Protein AF-A0A376FE91-F1 (afdb_monomer_lite)

Foldseek 3Di:
DPPPVVVPDFDKDKDKDWDWDDDPPDTDTDIWIKIAGPVPRDIDIDDPD

Sequence (49 aa):
MSDTSSLDLHNVLSIEIKGRLWCVPYPLEFLFRTDVDLENGHFELKDAG

pLDDT: mean 81.9, std 14.65, range [46.16, 95.38]

Secondary structure (DSSP, 8-state):
---GGGGG---EEEEEEEEEE--SSSPEEEEEEEEEETTT--EEEEP--

Radius of gyration: 17.04 Å; chains: 1; bounding box: 50×14×40 Å

Structure (mmCIF, N/CA/C/O backbone):
data_AF-A0A376FE91-F1
#
_entry.id   AF-A0A376FE91-F1
#
loop_
_atom_site.group_PDB
_atom_site.id
_atom_site.type_symbol
_atom_site.label_atom_id
_atom_site.label_alt_id
_atom_site.label_comp_id
_atom_site.label_asym_id
_atom_site.label_entity_id
_atom_site.label_seq_id
_atom_site.pdbx_PDB_ins_code
_atom_site.Cartn_x
_atom_site.Cartn_y
_atom_site.Cartn_z
_atom_site.occupancy
_atom_site.B_iso_or_equiv
_atom_site.auth_seq_id
_atom_site.auth_comp_id
_atom_site.auth_asym_id
_atom_site.auth_atom_id
_atom_site.pdbx_PDB_model_num
ATOM 1 N N . MET A 1 1 ? 30.993 -1.355 -25.407 1.00 46.16 1 MET A N 1
ATOM 2 C CA . MET A 1 1 ? 30.155 -2.444 -24.876 1.00 46.16 1 MET A CA 1
ATOM 3 C C . MET A 1 1 ? 29.081 -1.750 -24.074 1.00 46.16 1 MET A C 1
ATOM 5 O O . MET A 1 1 ? 29.422 -1.138 -23.075 1.00 46.16 1 MET A O 1
ATOM 9 N N . SER A 1 2 ? 27.868 -1.656 -24.611 1.00 53.38 2 SER A N 1
ATOM 10 C CA . SER A 1 2 ? 26.765 -0.982 -23.924 1.00 53.38 2 SER A CA 1
ATOM 11 C C . SER A 1 2 ? 26.301 -1.898 -22.797 1.00 53.38 2 SER A C 1
ATOM 13 O O . SER A 1 2 ? 25.977 -3.053 -23.065 1.00 53.38 2 SER A O 1
ATOM 15 N N . ASP A 1 3 ? 26.355 -1.416 -21.559 1.00 56.69 3 ASP A N 1
ATOM 16 C CA . ASP A 1 3 ? 25.993 -2.185 -20.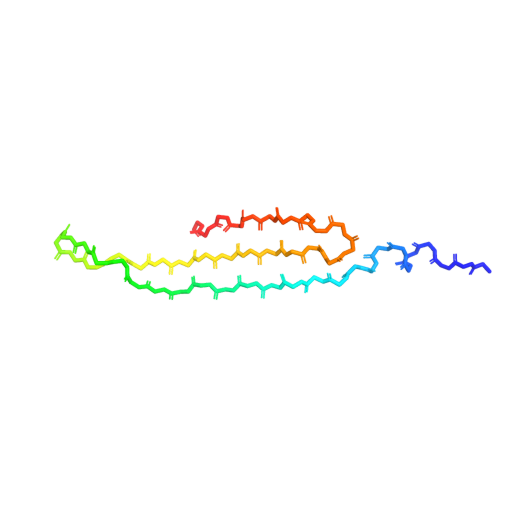373 1.00 56.69 3 ASP A CA 1
ATOM 17 C C . ASP A 1 3 ? 24.524 -2.614 -20.446 1.00 56.69 3 ASP A C 1
ATOM 19 O O . ASP A 1 3 ? 23.614 -1.787 -20.359 1.00 56.69 3 ASP A O 1
ATOM 23 N N . THR A 1 4 ? 24.287 -3.917 -20.597 1.00 60.19 4 THR A N 1
ATOM 24 C CA . THR A 1 4 ? 22.949 -4.530 -20.613 1.00 60.19 4 THR A CA 1
ATOM 25 C C . THR A 1 4 ? 22.154 -4.207 -19.341 1.00 60.19 4 THR A C 1
ATOM 27 O O . THR A 1 4 ? 20.933 -4.190 -19.378 1.00 60.19 4 THR A O 1
ATOM 30 N N . SER A 1 5 ? 22.825 -3.863 -18.235 1.00 56.81 5 SER A N 1
ATOM 31 C CA . SER A 1 5 ? 22.201 -3.432 -1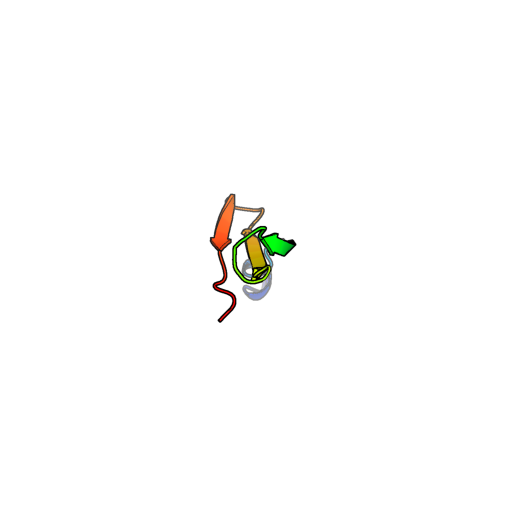6.975 1.00 56.81 5 SER A CA 1
ATOM 32 C C . SER A 1 5 ? 21.459 -2.093 -17.061 1.00 56.81 5 SER A C 1
ATOM 34 O O . SER A 1 5 ? 20.625 -1.807 -16.209 1.00 56.81 5 SER A O 1
ATOM 36 N N . SER A 1 6 ? 21.724 -1.277 -18.087 1.00 53.97 6 SER A N 1
ATOM 37 C CA . SER A 1 6 ? 20.956 -0.051 -18.351 1.00 53.97 6 SER A CA 1
ATOM 38 C C . SER A 1 6 ? 19.548 -0.319 -18.897 1.00 53.97 6 SER A C 1
ATOM 40 O O . SER A 1 6 ? 18.717 0.585 -18.874 1.00 53.97 6 SER A O 1
ATOM 42 N N . LEU A 1 7 ? 19.271 -1.545 -19.363 1.00 57.12 7 LEU A N 1
ATOM 43 C CA . LEU A 1 7 ? 17.968 -1.943 -19.906 1.00 57.12 7 LEU A CA 1
ATOM 44 C C . LEU A 1 7 ? 16.932 -2.273 -18.824 1.00 57.12 7 LEU A C 1
ATOM 46 O O . LEU A 1 7 ? 15.755 -2.285 -19.153 1.00 57.12 7 LEU A O 1
ATOM 50 N N . ASP A 1 8 ? 17.350 -2.477 -17.569 1.00 60.56 8 ASP A N 1
ATOM 51 C CA . ASP A 1 8 ? 16.455 -2.785 -16.437 1.00 60.56 8 ASP A CA 1
ATOM 52 C C . ASP A 1 8 ? 16.120 -1.542 -15.583 1.00 60.56 8 ASP A C 1
ATOM 54 O O . ASP A 1 8 ? 15.538 -1.640 -14.501 1.00 60.56 8 ASP A O 1
ATOM 58 N N . LEU A 1 9 ? 16.516 -0.348 -16.038 1.00 65.31 9 LEU A N 1
ATOM 59 C CA . LEU A 1 9 ? 16.138 0.917 -15.413 1.00 65.31 9 LEU A CA 1
ATOM 60 C C . LEU A 1 9 ? 14.817 1.391 -16.029 1.00 65.31 9 LEU A C 1
ATOM 62 O O . LEU A 1 9 ? 14.801 1.954 -17.123 1.00 65.31 9 LEU A O 1
ATOM 66 N N . HIS A 1 10 ? 13.716 1.177 -15.316 1.00 72.94 10 HIS A N 1
ATOM 67 C CA . HIS A 1 10 ? 12.390 1.681 -15.682 1.00 72.94 10 HIS A CA 1
ATOM 68 C C . HIS A 1 10 ? 11.937 2.712 -14.651 1.00 72.94 10 HIS A C 1
ATOM 70 O O . HIS A 1 10 ? 12.216 2.574 -13.453 1.00 72.94 10 HIS A O 1
ATOM 76 N N . ASN A 1 11 ? 11.273 3.773 -15.101 1.00 84.31 11 ASN A N 1
ATOM 77 C CA . ASN A 1 11 ? 10.723 4.765 -14.196 1.00 84.31 11 ASN A CA 1
ATOM 78 C C . ASN A 1 11 ? 9.446 4.202 -13.580 1.00 84.31 11 ASN A C 1
ATOM 80 O O . ASN A 1 11 ? 8.476 3.907 -14.269 1.00 84.31 11 ASN A O 1
ATOM 84 N N . VAL A 1 12 ? 9.432 4.098 -12.256 1.00 87.56 12 VAL A N 1
ATOM 85 C CA . VAL A 1 12 ? 8.271 3.593 -11.525 1.00 87.56 12 VAL A CA 1
ATOM 86 C C . VAL A 1 12 ? 7.602 4.734 -10.774 1.00 87.56 12 VAL A C 1
ATOM 88 O O . VAL A 1 12 ? 8.239 5.439 -9.988 1.00 87.56 12 VAL A O 1
ATOM 91 N N . LEU A 1 13 ? 6.298 4.895 -10.986 1.00 89.56 13 LEU A N 1
ATOM 92 C CA . LEU A 1 13 ? 5.446 5.747 -10.167 1.00 89.56 13 LEU A CA 1
ATOM 93 C C . LEU A 1 13 ? 4.801 4.909 -9.062 1.00 89.56 13 LEU A C 1
ATOM 95 O O . LEU A 1 13 ? 3.940 4.071 -9.324 1.00 89.56 13 LEU A O 1
ATOM 99 N N . SER A 1 14 ? 5.182 5.183 -7.817 1.00 91.19 14 SER A N 1
ATOM 100 C CA . SER A 1 14 ? 4.543 4.597 -6.637 1.00 91.19 14 SER A CA 1
ATOM 101 C C . SER A 1 14 ? 3.433 5.503 -6.110 1.00 91.19 14 SER A C 1
ATOM 103 O O . SER A 1 14 ? 3.654 6.687 -5.849 1.00 91.19 14 SER A O 1
ATOM 105 N N . ILE A 1 15 ? 2.249 4.931 -5.896 1.00 93.31 15 ILE A N 1
ATOM 106 C CA . ILE A 1 15 ? 1.089 5.609 -5.312 1.00 93.31 15 ILE A CA 1
ATOM 107 C C . ILE A 1 15 ? 0.734 4.916 -4.001 1.00 93.31 15 ILE A C 1
ATOM 109 O O . ILE A 1 15 ? 0.608 3.692 -3.942 1.00 93.31 15 ILE A O 1
ATOM 113 N N . GLU A 1 16 ? 0.550 5.715 -2.953 1.00 94.12 16 GLU A N 1
ATOM 114 C CA . GLU A 1 16 ? 0.145 5.247 -1.634 1.00 94.12 16 GLU A CA 1
ATOM 115 C C . GLU A 1 16 ? -1.171 5.914 -1.225 1.00 94.12 16 GLU A C 1
ATOM 117 O O . GLU A 1 16 ? -1.279 7.141 -1.209 1.00 94.12 16 GLU A O 1
ATOM 122 N N . I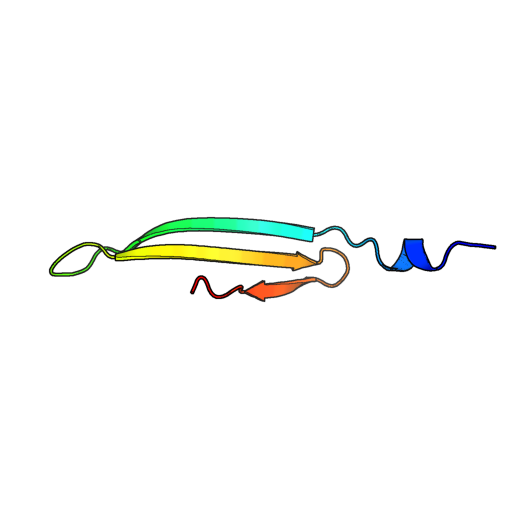LE A 1 17 ? -2.171 5.101 -0.881 1.00 93.38 17 ILE A N 1
ATOM 123 C CA . ILE A 1 17 ? -3.462 5.567 -0.372 1.00 93.38 17 ILE A CA 1
ATOM 124 C C . ILE A 1 17 ? -3.662 4.967 1.014 1.00 93.38 17 ILE A C 1
ATOM 126 O O . ILE A 1 17 ? -3.745 3.752 1.172 1.00 93.38 17 ILE A O 1
ATOM 130 N N . LYS A 1 18 ? -3.757 5.834 2.021 1.00 94.38 18 LYS A N 1
ATOM 131 C CA . LYS A 1 18 ? -3.996 5.469 3.421 1.00 94.38 18 LYS A CA 1
ATOM 132 C C . LYS A 1 18 ? -5.291 6.089 3.902 1.00 94.38 18 LYS A C 1
ATOM 134 O O . LYS A 1 18 ? -5.622 7.213 3.523 1.00 94.38 18 LYS A O 1
ATOM 139 N N . GLY A 1 19 ? -5.992 5.398 4.789 1.00 94.38 19 GLY A N 1
ATOM 140 C CA . GLY A 1 19 ? -7.176 5.974 5.400 1.00 94.38 19 GLY A CA 1
ATOM 141 C C . GLY A 1 19 ? -7.886 5.053 6.369 1.00 94.38 19 GLY A C 1
ATOM 142 O O . GLY A 1 19 ? -7.409 3.980 6.734 1.00 94.38 19 GLY A O 1
ATOM 14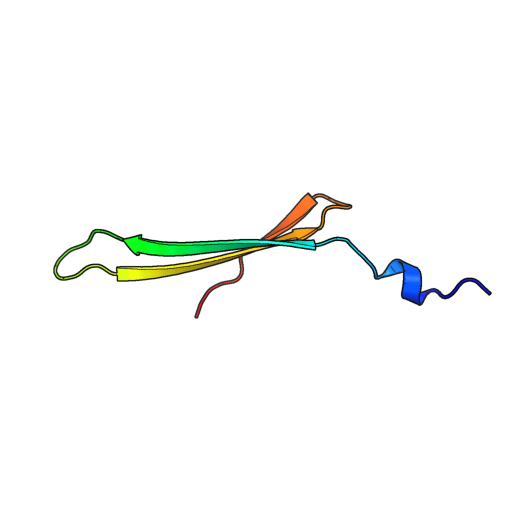3 N N . ARG A 1 20 ? -9.063 5.516 6.781 1.00 95.06 20 ARG A N 1
ATOM 144 C CA . ARG A 1 20 ? -10.006 4.758 7.594 1.00 95.06 20 ARG A CA 1
ATOM 145 C C . ARG A 1 20 ? -11.292 4.585 6.810 1.00 95.06 20 ARG A C 1
ATOM 147 O O . ARG A 1 20 ? -11.922 5.575 6.438 1.00 95.06 20 ARG A O 1
ATOM 154 N N . LEU A 1 21 ? -11.674 3.339 6.564 1.00 94.69 21 LEU A N 1
ATOM 155 C CA . LEU A 1 21 ? -12.996 3.008 6.060 1.00 94.69 21 LEU A CA 1
ATOM 156 C C . LEU A 1 21 ? -14.004 3.234 7.182 1.00 94.69 21 LEU A C 1
ATOM 158 O O . LEU A 1 21 ? -13.821 2.779 8.314 1.00 94.69 21 LEU A O 1
ATOM 162 N N . TRP A 1 22 ? -15.079 3.942 6.858 1.00 95.19 22 TRP A N 1
ATOM 163 C CA . TRP A 1 22 ? -16.210 4.065 7.759 1.00 95.19 22 TRP A CA 1
ATOM 164 C C . TRP A 1 22 ? -16.927 2.716 7.846 1.00 95.19 22 TRP A C 1
ATOM 166 O O . TRP A 1 22 ? -17.508 2.253 6.865 1.00 95.19 22 TRP A O 1
ATOM 176 N N . CYS A 1 23 ? -16.917 2.094 9.021 1.00 93.81 23 CYS A N 1
ATOM 177 C CA . CYS A 1 23 ? -17.652 0.863 9.282 1.00 93.81 23 CYS A CA 1
ATOM 178 C C . CYS A 1 23 ? -18.017 0.728 10.766 1.00 93.81 23 CYS A C 1
ATOM 180 O O . CYS A 1 23 ? -17.573 1.502 11.615 1.00 93.81 23 CYS A O 1
ATOM 182 N N . VAL A 1 24 ? -18.877 -0.246 11.059 1.00 95.12 24 VAL A N 1
ATOM 183 C CA . VAL A 1 24 ? -19.394 -0.553 12.399 1.00 95.12 24 VAL A CA 1
ATOM 184 C C . VAL A 1 24 ? -18.783 -1.884 12.854 1.00 95.12 24 VAL A C 1
ATOM 186 O O . VAL A 1 24 ? -18.710 -2.800 12.033 1.00 95.12 24 VAL A O 1
ATOM 189 N N . PRO A 1 25 ? -18.372 -2.036 14.129 1.00 94.00 25 PRO A N 1
ATOM 190 C CA . PRO A 1 25 ? -18.533 -1.097 15.250 1.00 94.00 25 PRO A CA 1
ATOM 191 C C . PRO A 1 25 ? -17.415 -0.055 15.396 1.00 94.00 25 PRO A C 1
ATOM 193 O O . PRO A 1 25 ? -17.552 0.872 16.190 1.00 94.00 25 PRO A O 1
ATOM 196 N N . TYR A 1 26 ? -16.335 -0.180 14.635 1.00 95.12 26 TYR A N 1
ATOM 197 C CA . TYR A 1 26 ? -15.217 0.759 14.623 1.00 95.12 26 TYR A CA 1
ATOM 198 C C . TYR A 1 26 ? -14.685 0.926 13.194 1.00 95.12 26 TYR A C 1
ATOM 200 O O . TYR A 1 26 ? -14.821 -0.004 12.395 1.00 95.12 26 TYR A O 1
ATOM 208 N N . PRO A 1 27 ? -14.077 2.081 12.860 1.00 95.38 27 PRO A N 1
ATOM 209 C CA . PRO A 1 27 ? -13.43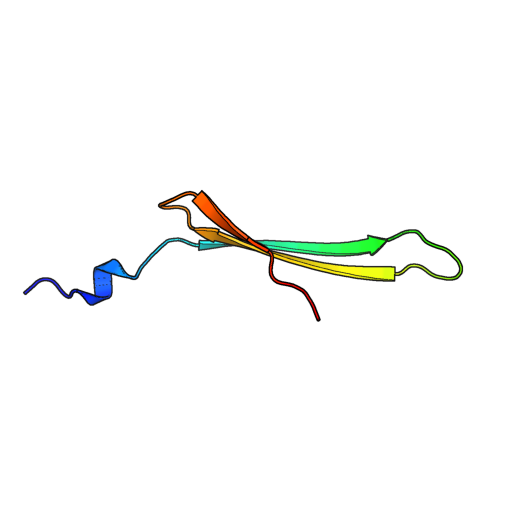2 2.290 11.568 1.00 95.38 27 PRO A CA 1
ATOM 210 C C . PRO A 1 27 ? -12.306 1.282 11.316 1.00 95.38 27 PRO A C 1
ATOM 212 O O . PRO A 1 27 ? -11.581 0.919 12.243 1.00 95.38 27 PRO A O 1
ATOM 215 N N . LEU A 1 28 ? -12.133 0.879 10.058 1.00 94.06 28 LEU A N 1
ATOM 216 C CA . LEU A 1 28 ? -11.079 -0.042 9.632 1.00 94.06 28 LEU A CA 1
ATOM 217 C C . LEU A 1 28 ? -9.954 0.735 8.949 1.00 94.06 28 LEU A C 1
ATOM 219 O O . LEU A 1 28 ? -10.205 1.488 8.010 1.00 94.06 28 LEU A O 1
ATOM 223 N N . GLU A 1 29 ? -8.719 0.562 9.408 1.00 94.12 29 GLU A N 1
ATOM 224 C CA . GLU A 1 29 ? -7.553 1.151 8.750 1.00 94.12 29 GLU A CA 1
ATOM 225 C C . GLU A 1 29 ? -7.199 0.368 7.487 1.00 94.12 29 GLU A C 1
ATOM 227 O O . GLU A 1 29 ? -7.278 -0.859 7.462 1.00 94.12 29 GLU A O 1
ATOM 232 N N . PHE A 1 30 ? -6.826 1.090 6.432 1.00 91.81 30 PHE A N 1
ATOM 233 C CA . PHE A 1 30 ? -6.347 0.483 5.200 1.00 91.81 30 PHE A CA 1
ATOM 234 C C . PHE A 1 30 ? -5.144 1.235 4.642 1.00 91.81 30 PHE A C 1
ATOM 236 O O . PHE A 1 30 ? -4.971 2.446 4.839 1.00 91.81 30 PHE A O 1
ATOM 243 N N . LEU A 1 31 ? -4.345 0.484 3.896 1.00 92.62 31 LEU A N 1
ATOM 244 C CA . LEU A 1 31 ? -3.222 0.947 3.109 1.00 92.62 31 LEU A CA 1
ATOM 245 C C . LEU A 1 31 ? -3.298 0.240 1.759 1.00 92.62 31 LEU A C 1
ATOM 247 O O . LEU A 1 31 ? -3.279 -0.982 1.707 1.00 92.62 31 LEU A O 1
ATOM 251 N N . PHE A 1 32 ? -3.355 1.001 0.675 1.00 91.75 32 PHE A N 1
ATOM 252 C CA . PHE A 1 32 ? -3.141 0.477 -0.666 1.00 91.75 32 PHE A CA 1
ATOM 253 C C . PHE A 1 32 ? -1.860 1.060 -1.229 1.00 91.75 32 PHE A C 1
ATOM 255 O O . PHE A 1 32 ? -1.619 2.268 -1.137 1.00 91.75 32 PHE A O 1
ATOM 262 N N . ARG A 1 33 ? -1.056 0.190 -1.834 1.00 93.44 33 ARG A N 1
ATOM 263 C CA . ARG A 1 33 ? 0.139 0.582 -2.563 1.00 93.44 33 ARG A CA 1
ATOM 264 C C . ARG A 1 33 ? 0.072 0.017 -3.968 1.00 93.44 33 ARG A C 1
ATOM 266 O O . ARG A 1 33 ? -0.119 -1.182 -4.146 1.00 93.44 33 ARG A O 1
ATOM 273 N N . THR A 1 34 ? 0.289 0.881 -4.943 1.00 91.00 34 THR A N 1
ATOM 274 C CA . THR A 1 34 ? 0.386 0.491 -6.346 1.00 91.00 34 THR A CA 1
ATOM 275 C C . THR A 1 34 ? 1.691 1.018 -6.902 1.00 91.00 34 THR A C 1
ATOM 277 O O . THR A 1 34 ? 2.033 2.177 -6.664 1.00 91.00 34 THR A O 1
ATOM 280 N N . ASP A 1 35 ? 2.391 0.179 -7.653 1.00 91.44 35 ASP A N 1
ATOM 281 C CA . ASP A 1 35 ? 3.552 0.589 -8.435 1.00 91.44 35 ASP A CA 1
ATOM 282 C C . ASP A 1 35 ? 3.191 0.487 -9.922 1.00 91.44 35 ASP A C 1
ATOM 284 O O . ASP A 1 35 ? 2.651 -0.531 -10.363 1.00 91.44 35 ASP A O 1
ATOM 288 N N . VAL A 1 36 ? 3.436 1.564 -10.672 1.00 89.31 36 VAL A N 1
ATOM 289 C CA . VAL A 1 36 ? 3.165 1.666 -12.112 1.00 89.31 36 VAL A CA 1
ATOM 290 C C . VAL A 1 36 ? 4.479 1.863 -12.853 1.00 89.31 36 VAL A C 1
ATOM 292 O O . VAL A 1 36 ? 5.185 2.839 -12.606 1.00 89.31 36 VAL A O 1
ATOM 295 N N . ASP A 1 37 ? 4.782 0.953 -13.767 1.00 88.38 37 ASP A N 1
ATOM 296 C CA . ASP A 1 37 ? 5.856 1.075 -14.751 1.00 88.38 37 ASP A CA 1
ATOM 297 C C . ASP A 1 37 ? 5.415 2.070 -15.840 1.00 88.38 37 ASP A C 1
ATOM 299 O O . ASP A 1 37 ? 4.350 1.919 -16.447 1.00 88.38 37 ASP A O 1
ATOM 303 N N . LEU A 1 38 ? 6.188 3.137 -16.048 1.00 85.88 38 LEU A N 1
ATOM 304 C CA . LEU A 1 38 ? 5.825 4.235 -16.949 1.00 85.88 38 LEU A CA 1
ATOM 305 C C . LEU A 1 38 ? 6.161 3.949 -18.417 1.00 85.88 38 LEU A C 1
ATOM 307 O O . LEU A 1 38 ? 5.718 4.679 -19.306 1.00 85.88 38 LEU A O 1
ATOM 311 N N . GLU A 1 39 ? 6.921 2.897 -18.687 1.00 86.75 39 GLU A N 1
ATOM 312 C CA . GLU A 1 39 ? 7.413 2.532 -20.006 1.00 86.75 39 GLU A CA 1
ATOM 313 C C . GLU A 1 39 ? 6.393 1.661 -20.742 1.00 86.75 39 GLU A C 1
ATOM 315 O O . GLU A 1 39 ? 6.245 1.764 -21.962 1.00 86.75 39 GLU A O 1
ATOM 320 N N . ASN A 1 40 ? 5.656 0.832 -20.004 1.00 80.31 40 ASN A N 1
ATOM 321 C CA . ASN A 1 40 ? 4.643 -0.072 -20.554 1.00 80.31 40 ASN A CA 1
ATOM 322 C C . ASN A 1 40 ? 3.247 0.103 -19.920 1.00 80.31 40 ASN A C 1
ATOM 324 O O . ASN A 1 40 ? 2.279 -0.473 -20.422 1.00 80.31 40 ASN A O 1
ATOM 328 N N . GLY A 1 41 ? 3.116 0.908 -18.859 1.00 77.62 41 GLY A N 1
ATOM 329 C CA . GLY A 1 41 ? 1.853 1.120 -18.148 1.00 77.62 41 GLY A CA 1
ATOM 330 C C . GLY A 1 41 ? 1.405 -0.081 -17.310 1.00 77.62 41 GLY A C 1
ATOM 331 O O . GLY A 1 41 ? 0.253 -0.120 -16.870 1.00 77.62 41 GLY A O 1
ATOM 332 N N . HIS A 1 42 ? 2.275 -1.072 -17.105 1.00 83.00 42 HIS A N 1
ATOM 333 C CA . HIS A 1 42 ? 2.021 -2.203 -16.225 1.00 83.00 42 HIS A CA 1
ATOM 334 C C . HIS A 1 42 ? 1.894 -1.698 -14.791 1.00 83.00 42 HIS A C 1
ATOM 336 O O . HIS A 1 42 ? 2.729 -0.935 -14.309 1.00 83.00 42 HIS A O 1
ATOM 342 N N . PHE A 1 43 ? 0.853 -2.136 -14.093 1.00 82.62 43 PHE A N 1
ATOM 343 C CA . PHE A 1 43 ? 0.638 -1.774 -12.702 1.00 82.62 43 PHE A CA 1
ATOM 344 C C . PHE A 1 43 ? 0.412 -3.022 -11.861 1.00 82.62 43 PHE A C 1
ATOM 346 O O . PHE A 1 43 ? -0.284 -3.951 -12.271 1.00 82.62 43 PHE A O 1
ATOM 353 N N . GLU A 1 44 ? 0.982 -3.020 -10.664 1.00 83.38 44 GLU A N 1
ATOM 354 C CA . GLU A 1 44 ? 0.794 -4.079 -9.680 1.00 83.38 44 GLU A CA 1
ATOM 355 C C . GLU A 1 44 ? 0.209 -3.471 -8.405 1.00 83.38 44 GLU A C 1
ATOM 357 O O . GLU A 1 44 ? 0.778 -2.542 -7.823 1.00 83.38 44 GLU A O 1
ATOM 362 N N . LEU A 1 45 ? -0.947 -3.985 -7.977 1.00 82.38 45 LEU A N 1
ATOM 363 C CA . LEU A 1 45 ? -1.493 -3.677 -6.661 1.00 82.38 45 LEU A CA 1
ATOM 364 C C . LEU A 1 45 ? -0.799 -4.579 -5.644 1.00 82.38 45 LEU A C 1
ATOM 366 O O . LEU A 1 45 ? -0.930 -5.801 -5.698 1.00 82.38 45 LEU A O 1
ATOM 370 N N . LYS A 1 46 ? -0.081 -3.970 -4.707 1.00 79.75 46 LYS A N 1
ATOM 371 C CA . LYS A 1 46 ? 0.558 -4.690 -3.612 1.00 79.75 46 LYS A CA 1
ATOM 372 C C . LYS A 1 46 ? -0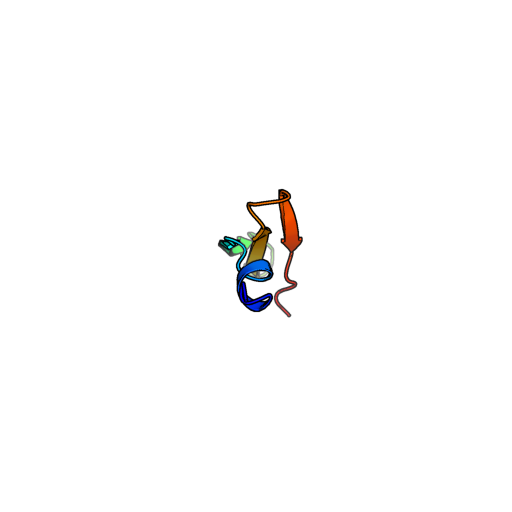.450 -4.847 -2.490 1.00 79.75 46 LYS A C 1
ATOM 374 O O . LYS A 1 46 ? -0.960 -3.853 -1.970 1.00 79.75 46 LYS A O 1
ATOM 379 N N . ASP A 1 47 ? -0.732 -6.098 -2.140 1.00 71.50 47 ASP A N 1
ATOM 380 C CA . ASP A 1 47 ? -1.527 -6.399 -0.957 1.00 71.50 47 ASP A CA 1
ATOM 381 C C . ASP A 1 47 ? -0.770 -5.926 0.291 1.00 71.50 47 ASP A C 1
ATOM 383 O O . ASP A 1 47 ? 0.428 -6.181 0.447 1.00 71.50 47 ASP A O 1
ATOM 387 N N . ALA A 1 48 ? -1.464 -5.188 1.149 1.00 62.16 48 ALA A N 1
ATOM 388 C CA . ALA A 1 48 ? -0.935 -4.707 2.415 1.00 62.16 48 ALA A CA 1
ATOM 389 C C . ALA A 1 48 ? -1.367 -5.691 3.505 1.00 62.16 48 ALA A C 1
ATOM 391 O O . ALA A 1 48 ? -2.288 -5.410 4.270 1.00 62.16 48 ALA A O 1
ATOM 392 N N . GLY A 1 49 ? -0.737 -6.869 3.501 1.00 55.97 49 GLY A N 1
ATOM 393 C CA . GLY A 1 49 ? -0.871 -7.858 4.573 1.00 55.97 49 GLY A CA 1
ATOM 394 C C . GLY A 1 49 ? -0.353 -7.337 5.906 1.00 55.97 49 GLY A C 1
ATOM 395 O O . GLY A 1 49 ? 0.735 -6.714 5.909 1.00 55.97 49 GLY A O 1
#

Organism: Enterobacter asburiae (NCBI:txid61645)